Protein AF-A0A1G2ZCX3-F1 (afdb_monomer_lite)

pLDDT: mean 89.02, std 11.12, range [55.12, 98.44]

Secondary structure (DSSP, 8-state):
--SSTTSS-EEPBTT--------TT-S-HHHH-B-S--BSSSEEEEEETTEEEEEEE-GGG-PEEE--TT-SSSSS--SEEE---TT--TTPPP---EEEEEEE---HHHHHHHHHHHHHTT--

Sequence (124 aa):
MTPEHGTYPTHLAFDDRREFPHDAEFPLSLVFNLSNWRYREPWYYGVSHGMAFVQMFRPRDQARLSQSPSGAGDGNPAWDFQWFIPKYEIDKRYRFTMRAMYLPFESAEQLTKATAAHRAALQE

Structure (mmCIF, N/CA/C/O backbone):
data_AF-A0A1G2ZCX3-F1
#
_entry.id   AF-A0A1G2ZCX3-F1
#
loop_
_atom_site.group_PDB
_atom_site.id
_atom_site.type_symbol
_atom_site.label_atom_id
_atom_site.label_alt_id
_atom_site.label_comp_id
_atom_site.label_asym_id
_atom_site.label_entity_id
_atom_site.label_seq_id
_atom_site.pdbx_PDB_ins_code
_atom_site.Cartn_x
_atom_site.Cartn_y
_atom_site.Cartn_z
_atom_site.occupancy
_atom_site.B_iso_or_equiv
_atom_site.auth_seq_id
_atom_site.auth_comp_id
_atom_site.auth_asym_id
_atom_site.auth_atom_id
_atom_site.pdbx_PDB_model_num
ATOM 1 N N . MET A 1 1 ? 9.160 4.763 9.101 1.00 60.34 1 MET A N 1
ATOM 2 C CA . MET A 1 1 ? 8.367 5.982 8.835 1.00 60.34 1 MET A CA 1
ATOM 3 C C . MET A 1 1 ? 9.141 6.865 7.870 1.00 60.34 1 MET A C 1
ATOM 5 O O . MET A 1 1 ? 10.367 6.839 7.924 1.00 60.34 1 MET A O 1
ATOM 9 N N . THR A 1 2 ? 8.449 7.551 6.961 1.00 57.84 2 THR A N 1
ATOM 10 C CA . THR A 1 2 ? 9.028 8.491 5.981 1.00 57.84 2 THR A CA 1
ATOM 11 C C . THR A 1 2 ? 9.517 9.758 6.686 1.00 57.84 2 THR A C 1
ATOM 13 O O . THR A 1 2 ? 8.766 10.280 7.509 1.00 57.84 2 THR A O 1
ATOM 16 N N . PRO A 1 3 ? 10.739 10.250 6.415 1.00 68.12 3 PRO A N 1
ATOM 17 C CA . PRO A 1 3 ? 11.299 11.392 7.142 1.00 68.12 3 PRO A CA 1
ATOM 18 C C . PRO A 1 3 ? 10.657 12.733 6.753 1.00 68.12 3 PRO A C 1
ATOM 20 O O . PRO A 1 3 ? 10.528 13.610 7.598 1.00 68.12 3 PRO A O 1
ATOM 23 N N . GLU A 1 4 ? 10.230 12.878 5.498 1.00 72.81 4 GLU A N 1
ATOM 24 C CA . GLU A 1 4 ? 9.632 14.092 4.935 1.00 72.81 4 GLU A CA 1
ATOM 25 C C . GLU A 1 4 ? 8.774 13.738 3.706 1.00 72.81 4 GLU A C 1
ATOM 27 O O . GLU A 1 4 ? 8.814 12.609 3.203 1.00 72.81 4 GLU A O 1
ATOM 32 N N . HIS A 1 5 ? 7.972 14.693 3.234 1.00 68.25 5 HIS A N 1
ATOM 33 C CA . HIS A 1 5 ? 7.137 14.527 2.046 1.00 68.25 5 HIS A CA 1
ATOM 34 C C . HIS A 1 5 ? 7.968 14.192 0.804 1.00 68.25 5 HIS A C 1
ATOM 36 O O . HIS A 1 5 ? 8.965 14.844 0.517 1.00 68.25 5 HIS A O 1
ATOM 42 N N . GLY A 1 6 ? 7.545 13.174 0.053 1.00 71.88 6 GLY A N 1
ATOM 43 C CA . GLY A 1 6 ? 8.214 12.762 -1.183 1.00 71.88 6 GLY A CA 1
ATOM 44 C C . GLY A 1 6 ? 9.545 12.022 -1.007 1.00 71.88 6 GLY A C 1
ATOM 45 O O . GLY A 1 6 ? 10.046 11.508 -2.006 1.00 71.88 6 GLY A O 1
ATOM 46 N N . THR A 1 7 ? 10.076 11.888 0.215 1.00 81.44 7 THR A N 1
ATOM 47 C CA . THR A 1 7 ? 11.332 11.173 0.502 1.00 81.44 7 THR A CA 1
ATOM 48 C C . THR A 1 7 ? 11.057 9.777 1.053 1.00 81.44 7 THR A C 1
ATOM 50 O O . THR A 1 7 ? 10.470 9.609 2.124 1.00 81.44 7 THR A O 1
ATOM 53 N N . TYR A 1 8 ? 11.486 8.751 0.311 1.00 87.31 8 TYR A N 1
ATOM 54 C CA . TYR A 1 8 ? 11.280 7.335 0.636 1.00 87.31 8 TYR A CA 1
ATOM 55 C C . TYR A 1 8 ? 9.814 6.906 0.920 1.00 87.31 8 TYR A C 1
ATOM 57 O O . TYR A 1 8 ? 9.613 6.059 1.802 1.00 87.31 8 TYR A O 1
ATOM 65 N N . PRO A 1 9 ? 8.787 7.448 0.219 1.00 87.12 9 PRO A N 1
ATOM 66 C CA . PRO A 1 9 ? 7.371 7.232 0.525 1.00 87.12 9 PRO A CA 1
ATOM 67 C C . PRO A 1 9 ? 6.872 5.810 0.285 1.00 87.12 9 PRO A C 1
ATOM 69 O O . PRO A 1 9 ? 5.887 5.403 0.902 1.00 87.12 9 PRO A O 1
ATOM 72 N N . THR A 1 10 ? 7.502 5.065 -0.625 1.00 91.50 10 THR A N 1
ATOM 73 C CA . THR A 1 10 ? 6.891 3.867 -1.205 1.00 91.50 10 THR A CA 1
ATOM 74 C C . THR A 1 10 ? 7.480 2.586 -0.639 1.00 91.50 10 THR A C 1
ATOM 76 O O . THR A 1 10 ? 8.630 2.228 -0.876 1.00 91.50 10 THR A O 1
ATOM 79 N N . HIS A 1 11 ? 6.659 1.851 0.094 1.00 93.56 11 HIS A N 1
ATOM 80 C CA . HIS A 1 11 ? 6.987 0.584 0.721 1.00 93.56 11 HIS A CA 1
ATOM 81 C C . HIS A 1 11 ? 6.666 -0.584 -0.203 1.00 93.56 11 HIS A C 1
ATOM 83 O O . HIS A 1 11 ? 5.530 -0.773 -0.649 1.00 93.56 11 HIS A O 1
ATOM 89 N N . LEU A 1 12 ? 7.680 -1.408 -0.447 1.00 95.44 12 LEU A N 1
ATOM 90 C CA . LEU A 1 12 ? 7.534 -2.671 -1.158 1.00 95.44 12 LEU A CA 1
ATOM 91 C C . LEU A 1 12 ? 7.083 -3.787 -0.214 1.00 95.44 12 LEU A C 1
ATOM 93 O O . LEU A 1 12 ? 7.350 -3.734 0.991 1.00 95.44 12 LEU A O 1
ATOM 97 N N . ALA A 1 13 ? 6.490 -4.842 -0.780 1.00 95.44 13 ALA A N 1
ATOM 98 C CA . ALA A 1 13 ? 6.316 -6.092 -0.051 1.00 95.44 13 ALA A CA 1
ATOM 99 C C . ALA A 1 13 ? 7.681 -6.641 0.381 1.00 95.44 13 ALA A C 1
ATOM 101 O O . ALA A 1 13 ? 8.710 -6.407 -0.270 1.00 95.44 13 ALA A O 1
ATOM 102 N N . PHE A 1 14 ? 7.703 -7.408 1.467 1.00 95.31 14 PHE A N 1
ATOM 103 C CA . PHE A 1 14 ? 8.916 -8.057 1.960 1.00 95.31 14 PHE A CA 1
ATOM 104 C C . PHE A 1 14 ? 9.600 -8.925 0.889 1.00 95.31 14 PHE A C 1
ATOM 106 O O . PHE A 1 14 ? 10.830 -8.956 0.796 1.00 95.31 14 PHE A O 1
ATOM 113 N N . ASP A 1 15 ? 8.815 -9.576 0.038 1.00 94.19 15 ASP A N 1
ATOM 114 C CA . ASP A 1 15 ? 9.242 -10.488 -1.022 1.00 94.19 15 ASP A CA 1
ATOM 115 C C . ASP A 1 15 ? 9.246 -9.862 -2.430 1.00 94.19 15 ASP A C 1
ATOM 117 O O . ASP A 1 15 ? 9.713 -10.503 -3.367 1.00 94.19 15 ASP A O 1
ATOM 121 N N . ASP A 1 16 ? 8.819 -8.605 -2.604 1.00 95.00 16 ASP A N 1
ATOM 122 C CA . ASP A 1 16 ? 8.850 -7.954 -3.920 1.00 95.00 16 ASP A CA 1
ATOM 123 C C . ASP A 1 16 ? 10.307 -7.727 -4.359 1.00 95.00 16 ASP A C 1
ATOM 125 O O . ASP A 1 16 ? 11.077 -7.009 -3.711 1.00 95.00 16 ASP A O 1
ATOM 129 N N . ARG A 1 17 ? 10.709 -8.379 -5.449 1.00 94.00 17 ARG A N 1
ATOM 130 C CA . ARG A 1 17 ? 12.029 -8.242 -6.088 1.00 94.00 17 ARG A CA 1
ATOM 131 C C . ARG A 1 17 ? 11.926 -7.640 -7.489 1.00 94.00 17 ARG A C 1
ATOM 133 O O . ARG A 1 17 ? 12.899 -7.663 -8.231 1.00 94.00 17 ARG A O 1
ATOM 140 N N . ARG A 1 18 ? 10.746 -7.153 -7.884 1.00 93.94 18 ARG A N 1
ATOM 141 C CA . ARG A 1 18 ? 10.521 -6.615 -9.225 1.00 93.94 18 ARG A CA 1
ATOM 142 C C . ARG A 1 18 ? 11.145 -5.234 -9.339 1.00 93.94 18 ARG A C 1
ATOM 144 O O . ARG A 1 18 ? 10.905 -4.351 -8.511 1.00 93.94 18 ARG A O 1
ATOM 151 N N . GLU A 1 19 ? 11.870 -5.043 -10.425 1.00 91.81 19 GLU A N 1
ATOM 152 C CA . GLU A 1 19 ? 12.462 -3.770 -10.798 1.00 91.81 19 GLU A CA 1
ATOM 153 C C . GLU A 1 19 ? 11.717 -3.191 -11.996 1.00 91.81 19 GLU A C 1
ATOM 155 O O . G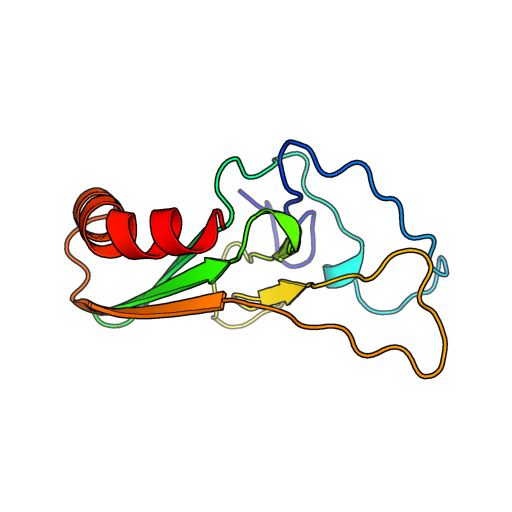LU A 1 19 ? 11.286 -3.914 -12.896 1.00 91.81 19 GLU A O 1
ATOM 160 N N . PHE A 1 20 ? 11.543 -1.873 -11.976 1.00 91.38 20 PHE A N 1
ATOM 161 C CA . PHE A 1 20 ? 10.853 -1.126 -13.017 1.00 91.38 20 PHE A CA 1
ATOM 162 C C . PHE A 1 20 ? 11.751 0.048 -13.401 1.00 91.38 20 PHE A C 1
ATOM 164 O O . PHE A 1 20 ? 11.776 1.050 -12.679 1.00 91.38 20 PHE A O 1
ATOM 171 N N . PRO A 1 21 ? 12.535 -0.093 -14.482 1.00 88.94 21 PRO A N 1
ATOM 172 C CA . PRO A 1 21 ? 13.308 1.011 -15.024 1.00 88.94 21 PRO A CA 1
ATOM 173 C C . PRO A 1 21 ? 12.383 2.180 -15.360 1.00 88.94 21 PRO A C 1
ATOM 175 O O . PRO A 1 21 ? 11.274 1.979 -15.860 1.00 88.94 21 PRO A O 1
ATOM 178 N N . HIS A 1 22 ? 12.847 3.388 -15.083 1.00 87.94 22 HIS A N 1
ATOM 179 C CA . HIS A 1 22 ? 12.164 4.627 -15.421 1.00 87.94 22 HIS A CA 1
ATOM 180 C C . HIS A 1 22 ? 13.187 5.643 -15.906 1.00 87.94 22 HIS A C 1
ATOM 182 O O . HIS A 1 22 ? 14.388 5.488 -15.675 1.00 87.94 22 HIS A O 1
ATOM 188 N N . ASP A 1 23 ? 12.693 6.652 -16.612 1.00 90.06 23 ASP A N 1
ATOM 189 C CA . ASP A 1 23 ? 13.509 7.784 -17.022 1.00 90.06 23 ASP A CA 1
ATOM 190 C C . ASP A 1 23 ? 14.062 8.507 -15.785 1.00 90.06 23 ASP A C 1
ATOM 192 O O . ASP A 1 23 ? 13.347 8.663 -14.795 1.00 90.06 23 ASP A O 1
ATOM 196 N N . ALA A 1 24 ? 15.321 8.945 -15.833 1.00 85.50 24 ALA A N 1
ATOM 197 C CA . ALA A 1 24 ? 15.925 9.697 -14.736 1.00 85.50 24 ALA A CA 1
ATOM 198 C C . ALA A 1 24 ? 15.178 11.016 -14.468 1.00 85.50 24 ALA A C 1
ATOM 200 O O . ALA A 1 24 ? 15.080 11.444 -13.321 1.00 85.50 24 ALA A O 1
ATOM 201 N N . GLU A 1 25 ? 14.584 11.605 -15.507 1.00 88.06 25 GLU A N 1
ATOM 202 C CA . GLU A 1 25 ? 13.795 12.836 -15.450 1.00 88.06 25 GLU A CA 1
ATOM 203 C C . GLU A 1 25 ? 12.298 12.560 -15.211 1.00 88.06 25 GLU A C 1
ATOM 205 O O . GLU A 1 25 ? 11.446 13.421 -15.450 1.00 88.06 25 GLU A O 1
ATOM 210 N N . PHE A 1 26 ? 11.931 11.351 -14.766 1.00 85.31 26 PHE A N 1
ATOM 211 C CA . PHE A 1 26 ? 10.533 11.024 -14.504 1.00 85.31 26 PHE A CA 1
ATOM 212 C C . PHE A 1 26 ? 9.958 11.943 -13.407 1.00 85.31 26 PHE A C 1
ATOM 214 O O . PHE A 1 26 ? 10.453 11.952 -12.279 1.00 85.31 26 PHE A O 1
ATOM 221 N N . PRO A 1 27 ? 8.872 12.687 -13.682 1.00 82.00 27 PRO A N 1
ATOM 222 C CA . PRO A 1 27 ? 8.497 13.844 -12.868 1.00 82.00 27 PRO A CA 1
ATOM 223 C C . PRO A 1 27 ? 7.810 13.495 -11.539 1.00 82.00 27 PRO A C 1
ATOM 225 O O . PRO A 1 27 ? 7.543 14.387 -10.734 1.00 82.00 27 PRO A O 1
ATOM 228 N N . LEU A 1 28 ? 7.474 12.222 -11.293 1.00 79.94 28 LEU A N 1
ATOM 229 C CA . LEU A 1 28 ? 6.753 11.803 -10.088 1.00 79.94 28 LEU A CA 1
ATOM 230 C C . LEU A 1 28 ? 7.694 11.143 -9.076 1.00 79.94 28 LEU A C 1
ATOM 232 O O . LEU A 1 28 ? 8.054 9.973 -9.212 1.00 79.94 28 LEU A O 1
ATOM 236 N N . SER A 1 29 ? 7.993 11.864 -7.996 1.00 75.75 29 SER A N 1
ATOM 237 C CA . SER A 1 29 ? 8.816 11.368 -6.884 1.00 75.75 29 SER A CA 1
ATOM 238 C C . SER A 1 29 ? 8.182 10.183 -6.151 1.00 75.75 29 SER A C 1
ATOM 240 O O . SER A 1 29 ? 8.876 9.263 -5.728 1.00 75.75 29 SER A O 1
ATOM 242 N N . LEU A 1 30 ? 6.853 10.152 -6.046 1.00 80.44 30 LEU A N 1
ATOM 243 C CA . LEU A 1 30 ? 6.117 9.117 -5.321 1.00 80.44 30 LEU A CA 1
ATOM 244 C C . LEU A 1 30 ? 6.406 7.695 -5.823 1.00 80.44 30 LEU A C 1
ATOM 246 O O . LEU A 1 30 ? 6.534 6.745 -5.050 1.00 80.44 30 LEU A O 1
ATOM 250 N N . VAL A 1 31 ? 6.477 7.546 -7.139 1.00 82.62 31 VAL A N 1
ATOM 251 C CA . VAL A 1 31 ? 6.352 6.257 -7.819 1.00 82.62 31 VAL A CA 1
ATOM 252 C C . VAL A 1 31 ? 7.615 5.402 -7.656 1.00 82.62 31 VAL A C 1
ATOM 254 O O . VAL A 1 31 ? 7.543 4.189 -7.441 1.00 82.62 31 VAL A O 1
ATOM 257 N N . PHE A 1 32 ? 8.780 6.049 -7.685 1.00 86.00 32 PHE A N 1
ATOM 258 C CA . PHE A 1 32 ? 10.078 5.375 -7.673 1.00 86.00 32 PHE A CA 1
ATOM 259 C C . PHE A 1 32 ? 10.956 5.711 -6.466 1.00 86.00 32 PHE A C 1
ATOM 261 O O . PHE A 1 32 ? 12.031 5.130 -6.322 1.00 86.00 32 PHE A O 1
ATOM 268 N N . ASN A 1 33 ? 10.496 6.566 -5.549 1.00 87.88 33 ASN A N 1
ATOM 269 C CA . ASN A 1 33 ? 11.218 6.824 -4.310 1.00 87.88 33 ASN A CA 1
ATOM 270 C C . ASN A 1 33 ? 10.862 5.770 -3.242 1.00 87.88 33 ASN A C 1
ATOM 272 O O . ASN A 1 33 ? 9.846 5.841 -2.541 1.00 87.88 33 ASN A O 1
ATOM 276 N N . LEU A 1 34 ? 11.683 4.721 -3.192 1.00 90.88 34 LEU A N 1
ATOM 277 C CA . LEU A 1 34 ? 11.430 3.513 -2.411 1.00 90.88 34 LEU A CA 1
ATOM 278 C C . LEU A 1 34 ? 11.916 3.638 -0.971 1.00 90.88 34 LEU A C 1
ATOM 280 O O . LEU A 1 34 ? 13.027 4.076 -0.701 1.00 90.88 34 LEU A O 1
ATOM 284 N N . SER A 1 35 ? 11.104 3.162 -0.038 1.00 91.00 35 SER A N 1
ATOM 285 C CA . SER A 1 35 ? 11.465 3.111 1.366 1.0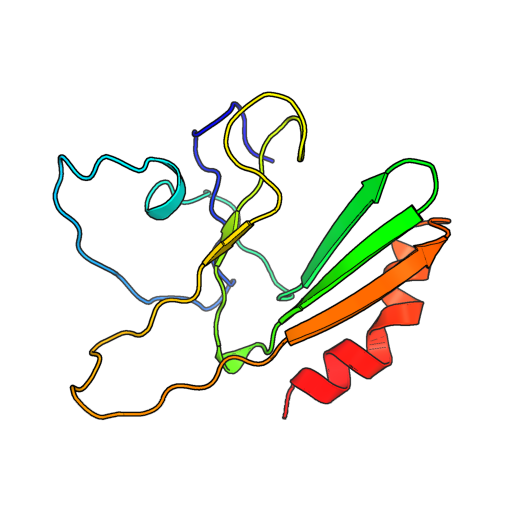0 91.00 35 SER A CA 1
ATOM 286 C C . SER A 1 35 ? 12.496 2.035 1.682 1.00 91.00 35 SER A C 1
ATOM 288 O O . SER A 1 35 ? 12.435 0.919 1.168 1.00 91.00 35 SER A O 1
ATOM 290 N N . ASN A 1 36 ? 13.360 2.333 2.655 1.00 91.44 36 ASN A N 1
ATOM 291 C CA . ASN A 1 36 ? 14.229 1.341 3.298 1.00 91.44 36 ASN A CA 1
ATOM 292 C C . ASN A 1 36 ? 13.434 0.296 4.107 1.00 91.44 36 ASN A C 1
ATOM 294 O O . ASN A 1 36 ? 13.971 -0.746 4.477 1.00 91.44 36 ASN A O 1
ATOM 298 N N . TRP A 1 37 ? 12.151 0.559 4.382 1.00 91.81 37 TRP A N 1
ATOM 299 C CA . TRP A 1 37 ? 11.255 -0.363 5.076 1.00 91.81 37 TRP A CA 1
ATOM 300 C C . TRP A 1 37 ? 10.321 -1.073 4.103 1.00 91.81 37 TRP A C 1
ATOM 302 O O . TRP A 1 37 ? 9.775 -0.465 3.183 1.00 91.81 37 TRP A O 1
ATOM 312 N N . ARG A 1 38 ? 10.053 -2.348 4.373 1.00 94.75 38 ARG A N 1
ATOM 313 C CA . ARG A 1 38 ? 9.127 -3.179 3.599 1.00 94.75 38 ARG A CA 1
ATOM 314 C C . ARG A 1 38 ? 7.958 -3.625 4.462 1.00 94.75 38 ARG A C 1
ATOM 316 O O . ARG A 1 38 ? 8.137 -3.868 5.655 1.00 94.75 38 ARG A O 1
ATOM 323 N N . TYR A 1 39 ? 6.782 -3.763 3.860 1.00 94.56 39 TYR A N 1
ATOM 324 C CA . TYR A 1 39 ? 5.616 -4.284 4.564 1.00 94.56 39 TYR A CA 1
ATOM 325 C C . TYR A 1 39 ? 5.614 -5.820 4.548 1.00 94.56 39 TYR A C 1
ATOM 327 O O . TYR A 1 39 ? 6.055 -6.456 3.589 1.00 94.56 39 TYR A O 1
ATOM 335 N N . ARG A 1 40 ? 5.113 -6.427 5.627 1.00 93.69 40 ARG A N 1
ATOM 336 C CA . ARG A 1 40 ? 4.907 -7.884 5.739 1.00 93.69 40 ARG A CA 1
ATOM 337 C C . ARG A 1 40 ? 3.517 -8.300 5.282 1.00 93.69 40 ARG A C 1
ATOM 339 O O . ARG A 1 40 ? 3.363 -9.342 4.661 1.00 93.69 40 ARG A O 1
ATOM 346 N N . GLU A 1 41 ? 2.526 -7.473 5.585 1.00 94.19 41 GLU A N 1
ATOM 347 C CA . GLU A 1 41 ? 1.133 -7.729 5.258 1.00 94.19 41 GLU A CA 1
ATOM 348 C C . GLU A 1 41 ? 0.619 -6.610 4.342 1.00 94.19 41 GLU A C 1
ATOM 350 O O . GLU A 1 41 ? 0.858 -5.438 4.637 1.00 94.19 41 GLU A O 1
ATOM 355 N N . PRO A 1 42 ? -0.057 -6.939 3.229 1.00 95.12 42 PRO A N 1
ATOM 356 C CA . PRO A 1 42 ? -0.441 -5.975 2.201 1.00 95.12 42 PRO A CA 1
ATOM 357 C C . PRO A 1 42 ? -1.750 -5.271 2.578 1.00 95.12 42 PRO A C 1
ATOM 359 O O . PRO A 1 42 ? -2.777 -5.426 1.921 1.00 95.12 42 PRO A O 1
ATOM 362 N N . TRP A 1 43 ? -1.744 -4.528 3.677 1.00 95.31 43 TRP A N 1
ATOM 363 C CA . TRP A 1 43 ? -2.869 -3.697 4.084 1.00 95.31 43 TRP A CA 1
ATOM 364 C C . TRP A 1 43 ? -2.378 -2.500 4.886 1.00 95.31 43 TRP A C 1
ATOM 366 O O . TRP A 1 43 ? -1.326 -2.544 5.522 1.00 95.31 43 TRP A O 1
ATOM 376 N N . TYR A 1 44 ? -3.151 -1.427 4.851 1.00 93.12 44 TYR A N 1
ATOM 377 C CA . TYR A 1 44 ? -2.944 -0.272 5.708 1.00 93.12 44 TYR A CA 1
ATOM 378 C C . TYR A 1 44 ? -4.291 0.341 6.061 1.00 93.12 44 TYR A C 1
ATOM 380 O O . TYR A 1 44 ? -5.331 0.003 5.488 1.00 93.12 44 TYR A O 1
ATOM 388 N N . TYR A 1 45 ? -4.272 1.249 7.023 1.00 93.06 45 TYR A N 1
ATOM 389 C CA . TYR A 1 45 ? -5.437 2.030 7.372 1.00 93.06 45 TYR A CA 1
ATOM 390 C C . TYR A 1 45 ? -5.029 3.450 7.691 1.00 93.06 45 TYR A C 1
ATOM 392 O O . TYR A 1 45 ? -3.881 3.730 8.036 1.00 93.06 45 TYR A O 1
ATOM 400 N N . GLY A 1 46 ? -6.010 4.327 7.620 1.00 90.81 46 GLY A N 1
ATOM 401 C CA . GLY A 1 46 ? -5.871 5.661 8.142 1.00 90.81 46 GLY A CA 1
ATOM 402 C C . GLY A 1 46 ? -7.095 6.065 8.945 1.00 90.81 46 GLY A C 1
ATOM 403 O O . GLY A 1 46 ? -8.192 5.544 8.732 1.00 90.81 46 GLY A O 1
ATOM 404 N N . VAL A 1 47 ? -6.877 6.941 9.922 1.00 91.25 47 VAL A N 1
ATOM 405 C CA . VAL A 1 47 ? -7.886 7.349 10.902 1.00 91.25 47 VAL A CA 1
ATOM 406 C C . VAL A 1 47 ? -8.191 8.827 10.726 1.00 91.25 47 VAL A C 1
ATOM 408 O O . VAL A 1 47 ? -7.283 9.651 10.665 1.00 91.25 47 VAL A O 1
ATOM 411 N N . SER A 1 48 ? -9.473 9.163 10.654 1.00 89.69 48 SER A N 1
ATOM 412 C CA . SER A 1 48 ? -9.953 10.540 10.587 1.00 89.69 48 SER A CA 1
ATOM 413 C C . SER A 1 48 ? -11.297 10.640 11.297 1.00 89.69 48 SER A C 1
ATOM 415 O O . SER A 1 48 ? -12.171 9.803 11.084 1.00 89.69 48 SER A O 1
ATOM 417 N N . HIS A 1 49 ? -11.452 11.644 12.165 1.00 94.00 49 HIS A N 1
ATOM 418 C CA . HIS A 1 49 ? -12.700 11.917 12.893 1.00 94.00 49 HIS A CA 1
ATOM 419 C C . HIS A 1 49 ?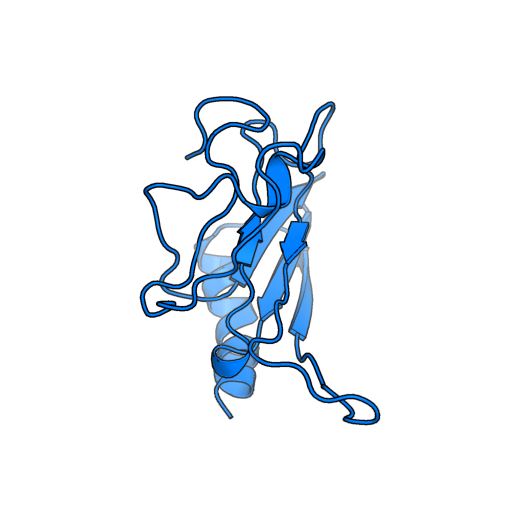 -13.295 10.684 13.606 1.00 94.00 49 HIS A C 1
ATOM 421 O O . HIS A 1 49 ? -14.496 10.436 13.549 1.00 94.00 49 HIS A O 1
ATOM 427 N N . GLY A 1 50 ? -12.446 9.881 14.259 1.00 96.00 50 GLY A N 1
ATOM 428 C CA . GLY A 1 50 ? -12.873 8.684 14.998 1.00 96.00 50 GLY A CA 1
ATOM 429 C C . GLY A 1 50 ? -13.238 7.480 14.124 1.00 96.00 50 GLY A C 1
ATOM 430 O O . GLY A 1 50 ? -13.689 6.466 14.646 1.00 96.00 50 GLY A O 1
ATOM 431 N N . MET A 1 51 ? -13.021 7.559 12.811 1.00 97.50 51 MET A N 1
ATOM 432 C CA . MET A 1 51 ? -13.293 6.482 11.863 1.00 97.50 51 MET A CA 1
ATOM 433 C C . MET A 1 51 ? -11.999 6.004 11.211 1.00 97.50 51 MET A C 1
ATOM 435 O O . MET A 1 51 ? -11.148 6.809 10.836 1.00 97.50 51 MET A O 1
ATOM 439 N N . ALA A 1 52 ? -11.863 4.694 11.041 1.00 96.31 52 ALA A N 1
ATOM 440 C CA . ALA A 1 52 ? -10.797 4.072 10.276 1.00 96.31 52 ALA A CA 1
ATOM 441 C C . ALA A 1 52 ? -11.291 3.700 8.877 1.00 96.31 52 ALA A C 1
ATOM 443 O O . ALA A 1 52 ? -12.329 3.057 8.723 1.00 96.31 52 ALA A O 1
ATOM 444 N N . PHE A 1 53 ? -10.503 4.049 7.863 1.00 95.06 53 PHE A N 1
ATOM 445 C CA . PHE A 1 53 ? -10.621 3.500 6.518 1.00 95.06 53 PHE A CA 1
ATOM 446 C C . PHE A 1 53 ? -9.473 2.522 6.281 1.00 95.06 53 PHE A C 1
ATOM 448 O O . PHE A 1 53 ? -8.309 2.918 6.219 1.00 95.06 53 PHE A O 1
ATOM 455 N N . VAL A 1 54 ? -9.806 1.237 6.194 1.00 96.62 54 VAL A N 1
ATOM 456 C CA . VAL A 1 54 ? -8.857 0.134 6.027 1.00 96.62 54 VAL A CA 1
ATOM 457 C C . VAL A 1 54 ? -8.882 -0.344 4.584 1.00 96.62 54 VAL A C 1
ATOM 459 O O . VAL A 1 54 ? -9.951 -0.642 4.055 1.00 96.62 54 VAL A O 1
ATOM 462 N N . GLN A 1 55 ? -7.711 -0.492 3.973 1.00 96.38 55 GLN A N 1
ATOM 463 C CA . GLN A 1 55 ? -7.532 -1.031 2.627 1.00 96.38 55 GLN A CA 1
ATOM 464 C C . GLN A 1 55 ? -6.680 -2.299 2.697 1.00 96.38 55 GLN A C 1
ATOM 466 O O . GLN A 1 55 ? -5.585 -2.291 3.254 1.00 96.38 55 GLN A O 1
ATOM 471 N N . MET A 1 56 ? -7.196 -3.399 2.150 1.00 97.56 56 MET A N 1
ATOM 472 C CA . MET A 1 56 ? -6.579 -4.726 2.183 1.00 97.56 56 MET A CA 1
ATOM 473 C C . MET A 1 56 ? -6.384 -5.225 0.757 1.00 97.56 56 MET A C 1
ATOM 475 O O . MET A 1 56 ? -7.346 -5.335 -0.004 1.00 97.56 56 MET A O 1
ATOM 479 N N . PHE A 1 57 ? -5.154 -5.563 0.402 1.00 96.94 57 PHE A N 1
ATOM 480 C CA . PHE A 1 57 ? -4.777 -5.938 -0.953 1.00 96.94 57 PHE A CA 1
ATOM 481 C C . PHE A 1 57 ? -4.493 -7.434 -1.041 1.00 96.94 57 PHE A C 1
ATOM 483 O O . PHE A 1 57 ? -3.992 -8.051 -0.100 1.00 96.94 57 PHE A O 1
ATOM 490 N N . ARG A 1 58 ? -4.798 -8.034 -2.191 1.00 96.25 58 ARG A N 1
ATOM 491 C CA . ARG A 1 58 ? -4.417 -9.418 -2.469 1.00 96.25 58 ARG A CA 1
ATOM 492 C C . ARG A 1 58 ? -2.883 -9.538 -2.514 1.00 96.25 58 ARG A C 1
ATOM 494 O O . ARG A 1 58 ? -2.273 -8.865 -3.347 1.00 96.25 58 ARG A O 1
ATOM 501 N N . PRO A 1 59 ? -2.240 -10.414 -1.712 1.00 94.62 59 PRO A N 1
ATOM 502 C CA . PRO A 1 59 ? -0.778 -10.499 -1.652 1.00 94.62 59 PRO A CA 1
ATOM 503 C C . PRO A 1 59 ? -0.108 -10.735 -3.009 1.00 94.62 59 PRO A C 1
ATOM 505 O O . PRO A 1 59 ? 0.878 -10.074 -3.324 1.00 94.62 59 PRO A O 1
ATOM 508 N N . ARG A 1 60 ? -0.680 -11.602 -3.859 1.00 92.75 60 ARG A N 1
ATOM 509 C CA . ARG A 1 60 ? -0.107 -11.917 -5.182 1.00 92.75 60 ARG A CA 1
ATOM 510 C C . ARG A 1 60 ? -0.065 -10.728 -6.151 1.00 92.75 60 ARG A C 1
ATOM 512 O O . ARG A 1 60 ? 0.663 -10.786 -7.136 1.00 92.75 60 ARG A O 1
ATOM 519 N N . ASP A 1 61 ? -0.841 -9.672 -5.896 1.00 94.06 61 ASP A N 1
ATOM 520 C CA . ASP A 1 61 ? -0.821 -8.459 -6.722 1.00 94.06 61 ASP A CA 1
ATOM 521 C C . ASP A 1 61 ? 0.373 -7.561 -6.372 1.00 94.06 61 ASP A C 1
ATOM 523 O O . ASP A 1 61 ? 0.758 -6.713 -7.179 1.00 94.06 61 ASP A O 1
ATOM 527 N N . GLN A 1 62 ? 0.981 -7.772 -5.194 1.00 94.19 62 GLN A N 1
ATOM 528 C CA . GLN A 1 62 ? 2.175 -7.076 -4.716 1.00 94.19 62 GLN A CA 1
ATOM 529 C C . GLN A 1 62 ? 2.055 -5.550 -4.882 1.00 94.19 62 GLN A C 1
ATOM 531 O O . GLN A 1 62 ? 2.924 -4.899 -5.470 1.00 94.19 62 GLN A O 1
ATOM 536 N N . ALA A 1 63 ? 0.943 -4.979 -4.411 1.00 95.31 63 ALA A N 1
ATOM 537 C CA . ALA A 1 63 ? 0.727 -3.534 -4.429 1.00 95.31 63 ALA A CA 1
ATOM 538 C C . ALA A 1 63 ? 1.834 -2.825 -3.635 1.00 95.31 63 ALA A C 1
ATOM 540 O O . ALA A 1 63 ? 2.208 -3.273 -2.556 1.00 95.31 63 ALA A O 1
ATOM 541 N N . ARG A 1 64 ? 2.373 -1.718 -4.131 1.00 94.81 64 ARG A N 1
ATOM 542 C CA . ARG A 1 64 ? 3.308 -0.881 -3.369 1.00 94.81 64 ARG A CA 1
ATOM 543 C C . ARG A 1 64 ? 2.499 0.143 -2.594 1.00 94.81 64 ARG A C 1
ATOM 545 O O . ARG A 1 64 ? 1.558 0.706 -3.146 1.00 94.81 64 ARG A O 1
ATOM 552 N N . LEU A 1 65 ? 2.830 0.346 -1.327 1.00 92.88 65 LEU A N 1
ATOM 553 C CA . LEU A 1 65 ? 2.068 1.222 -0.439 1.00 92.88 65 LEU A CA 1
ATOM 554 C C . LEU A 1 65 ? 2.825 2.525 -0.277 1.00 92.88 65 LEU A C 1
ATOM 556 O O . LEU A 1 65 ? 4.001 2.489 0.077 1.00 92.88 65 LEU A O 1
ATOM 560 N N . SER A 1 66 ? 2.174 3.654 -0.509 1.00 89.12 66 SER A N 1
ATOM 561 C CA . SER A 1 66 ? 2.818 4.950 -0.363 1.00 89.12 66 SER A CA 1
ATOM 562 C C . SER A 1 66 ? 2.230 5.711 0.811 1.00 89.12 66 SER A C 1
ATOM 564 O O . SER A 1 66 ? 1.017 5.746 1.000 1.00 89.12 66 SER A O 1
ATOM 566 N N . GLN A 1 67 ? 3.104 6.307 1.617 1.00 82.25 67 GLN A N 1
ATOM 567 C CA . GLN A 1 67 ? 2.695 7.089 2.776 1.00 82.25 67 GLN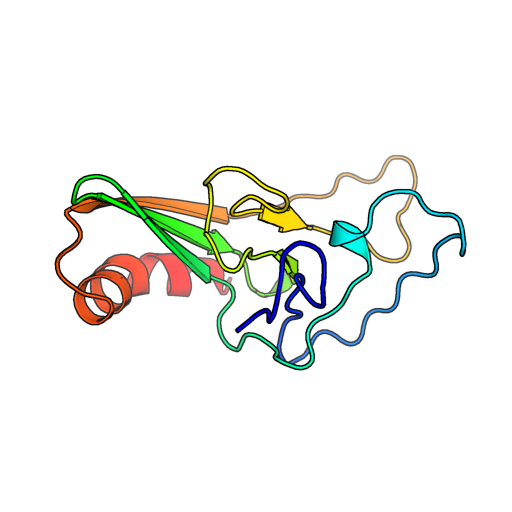 A CA 1
ATOM 568 C C . GLN A 1 67 ? 3.412 8.433 2.838 1.00 82.25 67 GLN A C 1
ATOM 570 O O . GLN A 1 67 ? 4.508 8.608 2.306 1.00 82.25 67 GLN A O 1
ATOM 575 N N . SER A 1 68 ? 2.772 9.360 3.537 1.00 78.81 68 SER A N 1
ATOM 576 C CA . SER A 1 68 ? 3.291 10.677 3.880 1.00 78.81 68 SER A CA 1
ATOM 577 C C . SER A 1 68 ? 3.478 10.779 5.397 1.00 78.81 68 SER A C 1
ATOM 579 O O . SER A 1 68 ? 2.678 10.194 6.137 1.00 78.81 68 SER A O 1
ATOM 581 N N . PRO A 1 69 ? 4.467 11.558 5.880 1.00 74.25 69 PRO A N 1
ATOM 582 C CA . PRO A 1 69 ? 4.631 11.820 7.309 1.00 74.25 69 PRO A CA 1
ATOM 583 C C . PRO A 1 69 ? 3.405 12.493 7.945 1.00 74.25 69 PRO A C 1
ATOM 585 O O . PRO A 1 69 ? 3.124 12.256 9.116 1.00 74.25 69 PRO A O 1
ATOM 588 N N . SER A 1 70 ? 2.669 13.312 7.187 1.00 71.81 70 SER A N 1
ATOM 589 C CA . SER A 1 70 ? 1.458 14.003 7.650 1.00 71.81 70 SER A CA 1
ATOM 590 C C . SER A 1 70 ? 0.162 13.240 7.342 1.00 71.81 70 SER A C 1
ATOM 592 O O . SER A 1 70 ? -0.930 13.712 7.656 1.00 71.81 70 SER A O 1
ATOM 594 N N . GLY A 1 71 ? 0.251 12.049 6.737 1.00 70.94 71 GLY A N 1
ATOM 595 C CA . GLY A 1 71 ? -0.911 11.316 6.238 1.00 70.94 71 GLY A CA 1
ATOM 596 C C . GLY A 1 71 ? -1.553 11.998 5.024 1.00 70.94 71 GLY A C 1
ATOM 597 O O . GLY A 1 71 ? -0.847 12.532 4.176 1.00 70.94 71 GLY A O 1
ATOM 598 N N . ALA A 1 72 ? -2.888 11.965 4.937 1.00 63.56 72 ALA A N 1
ATOM 599 C CA . ALA A 1 72 ? -3.676 12.516 3.824 1.00 63.56 72 ALA A CA 1
ATOM 600 C C . ALA A 1 72 ? -3.960 14.037 3.937 1.00 63.56 72 ALA A C 1
ATOM 602 O O . ALA A 1 72 ? -4.992 14.504 3.458 1.00 63.56 72 ALA A O 1
ATOM 603 N N . GLY A 1 73 ? -3.099 14.782 4.639 1.00 62.44 73 GLY A N 1
ATOM 604 C CA . GLY A 1 73 ? -3.199 16.237 4.805 1.00 62.44 73 GLY A CA 1
ATOM 605 C C . GLY A 1 73 ? -2.523 17.020 3.676 1.00 62.44 73 GLY A C 1
ATOM 606 O O . GLY A 1 73 ? -2.248 16.478 2.607 1.00 62.44 73 GLY A O 1
ATOM 607 N N . ASP A 1 74 ? -2.225 18.296 3.927 1.00 55.12 74 ASP A N 1
ATOM 608 C CA . ASP A 1 74 ? -1.542 19.152 2.953 1.00 55.12 74 ASP A CA 1
ATOM 609 C C . ASP A 1 74 ? -0.131 18.615 2.641 1.00 55.12 74 ASP A C 1
ATOM 611 O O . ASP A 1 74 ? 0.750 18.588 3.503 1.00 55.12 74 ASP A O 1
ATOM 615 N N . GLY A 1 75 ? 0.075 18.167 1.398 1.00 60.91 75 GLY A N 1
ATOM 616 C CA . GLY A 1 75 ? 1.350 17.656 0.888 1.00 60.91 75 GLY A CA 1
ATOM 617 C C . GLY A 1 75 ? 1.203 16.435 -0.029 1.00 60.91 75 GLY A C 1
ATOM 618 O O . GLY A 1 75 ? 0.105 15.987 -0.340 1.00 60.91 75 GLY A O 1
ATOM 619 N N . ASN A 1 76 ? 2.334 15.895 -0.488 1.00 55.44 76 ASN A N 1
ATOM 620 C CA . ASN A 1 76 ? 2.417 14.667 -1.292 1.00 55.44 76 ASN A CA 1
ATOM 621 C C . ASN A 1 76 ? 3.290 13.639 -0.547 1.00 55.44 76 ASN A C 1
ATOM 623 O O . ASN A 1 76 ? 4.366 14.020 -0.070 1.00 55.44 76 ASN A O 1
ATOM 627 N N . PRO A 1 77 ? 2.898 12.357 -0.437 1.00 58.84 77 PRO A N 1
ATOM 628 C CA . PRO A 1 77 ? 1.699 11.726 -1.023 1.00 58.84 77 PRO A CA 1
ATOM 629 C C . PRO A 1 77 ? 0.475 11.614 -0.112 1.00 58.84 77 PRO A C 1
ATOM 631 O O . PRO A 1 77 ? 0.574 11.765 1.100 1.00 58.84 77 PRO A O 1
ATOM 634 N N . ALA A 1 78 ? -0.668 11.275 -0.711 1.00 63.72 78 ALA A N 1
ATOM 635 C CA . ALA A 1 78 ? -1.842 10.814 0.016 1.00 63.72 78 ALA A CA 1
ATOM 636 C C . ALA A 1 78 ? -1.650 9.347 0.462 1.00 63.72 78 ALA A C 1
ATOM 638 O O . ALA A 1 78 ? -0.605 8.730 0.238 1.00 63.72 78 ALA A O 1
ATOM 639 N N . TRP A 1 79 ? -2.648 8.777 1.142 1.00 76.75 79 TRP A N 1
ATOM 640 C CA . TRP A 1 79 ? -2.716 7.335 1.402 1.00 76.75 79 TRP A CA 1
ATOM 641 C C . TRP A 1 79 ? -2.959 6.575 0.089 1.00 76.75 79 TRP A C 1
ATOM 643 O O . TRP A 1 79 ? -4.082 6.169 -0.210 1.00 76.75 79 TRP A O 1
ATOM 653 N N . ASP A 1 80 ? -1.896 6.423 -0.697 1.00 84.00 80 ASP A N 1
ATOM 654 C CA . ASP A 1 80 ? -1.927 5.886 -2.052 1.00 84.00 80 ASP A CA 1
ATOM 655 C C . ASP A 1 80 ? -1.386 4.454 -2.108 1.00 84.00 80 ASP A C 1
ATOM 657 O O . ASP A 1 80 ? -0.672 3.959 -1.229 1.00 84.00 80 ASP A O 1
ATOM 661 N N . PHE A 1 81 ? -1.712 3.766 -3.194 1.00 91.81 81 PHE A N 1
ATOM 662 C CA . PHE A 1 81 ? -1.084 2.505 -3.549 1.00 91.81 81 PHE A CA 1
ATOM 663 C C . PHE A 1 81 ? -0.808 2.459 -5.048 1.00 91.81 81 PHE A C 1
ATOM 665 O O . PHE A 1 81 ? -1.477 3.103 -5.852 1.00 91.81 81 PHE A O 1
ATOM 672 N N . GLN A 1 82 ? 0.186 1.666 -5.425 1.00 93.00 82 GLN A N 1
ATOM 673 C CA . GLN A 1 82 ? 0.631 1.523 -6.804 1.00 93.00 82 GLN A CA 1
ATOM 674 C C . GLN A 1 82 ? 0.599 0.047 -7.181 1.00 93.00 82 GLN A C 1
ATOM 676 O O . GLN A 1 82 ? 1.144 -0.799 -6.469 1.00 93.00 82 GLN A O 1
ATOM 681 N N . TRP A 1 83 ? -0.014 -0.279 -8.315 1.00 94.75 83 TRP A N 1
ATOM 682 C CA . TRP A 1 83 ? -0.040 -1.639 -8.839 1.00 94.75 83 TRP A CA 1
ATOM 683 C C . TRP A 1 83 ? 0.671 -1.691 -10.186 1.00 94.75 83 TRP A C 1
ATOM 685 O O . TRP A 1 83 ? 0.156 -1.227 -11.200 1.00 94.75 83 TRP A O 1
ATOM 695 N N . PHE A 1 84 ? 1.878 -2.252 -10.178 1.00 93.94 84 PHE A N 1
ATOM 696 C CA . PHE A 1 84 ? 2.690 -2.404 -11.376 1.00 93.94 84 PHE A CA 1
ATOM 697 C C . PHE A 1 84 ? 2.566 -3.794 -11.979 1.00 93.94 84 PHE A C 1
ATOM 699 O O . PHE A 1 84 ? 2.644 -4.807 -11.278 1.00 93.94 84 PHE A O 1
ATOM 706 N N . ILE A 1 85 ? 2.472 -3.827 -13.305 1.00 94.25 85 ILE A N 1
ATOM 707 C CA . ILE A 1 85 ? 2.431 -5.051 -14.097 1.00 94.25 85 ILE A CA 1
ATOM 708 C C . ILE A 1 85 ? 3.790 -5.210 -14.796 1.00 94.25 85 ILE A C 1
ATOM 710 O O . ILE A 1 85 ? 4.083 -4.464 -15.733 1.00 94.25 85 ILE A O 1
ATOM 714 N N . PRO A 1 86 ? 4.652 -6.145 -14.357 1.00 92.31 86 PRO A N 1
ATOM 715 C CA . PRO A 1 86 ? 5.914 -6.402 -15.039 1.00 92.31 86 PRO A CA 1
ATOM 716 C C . PRO A 1 86 ? 5.654 -7.086 -16.382 1.00 92.31 86 PRO A C 1
ATOM 718 O O . PRO A 1 86 ? 4.803 -7.969 -16.460 1.00 92.31 86 PRO A O 1
ATOM 721 N N . LYS A 1 87 ? 6.429 -6.717 -17.413 1.00 92.25 87 LYS A N 1
ATOM 722 C CA . LYS A 1 87 ? 6.363 -7.334 -18.753 1.00 92.25 87 LYS A CA 1
ATOM 723 C C . LYS A 1 87 ? 4.922 -7.395 -19.278 1.00 92.25 87 LYS A C 1
ATOM 725 O O . LYS A 1 87 ? 4.409 -8.472 -19.575 1.00 92.25 87 LYS A O 1
ATOM 730 N N . TYR A 1 88 ? 4.252 -6.244 -19.290 1.00 93.94 88 TYR A N 1
ATOM 731 C CA . TYR A 1 88 ? 2.867 -6.185 -19.737 1.00 93.94 88 TYR A CA 1
ATOM 732 C C . TYR A 1 88 ? 2.739 -6.639 -21.200 1.00 93.94 88 TYR A C 1
ATOM 734 O O . TYR A 1 88 ? 3.654 -6.4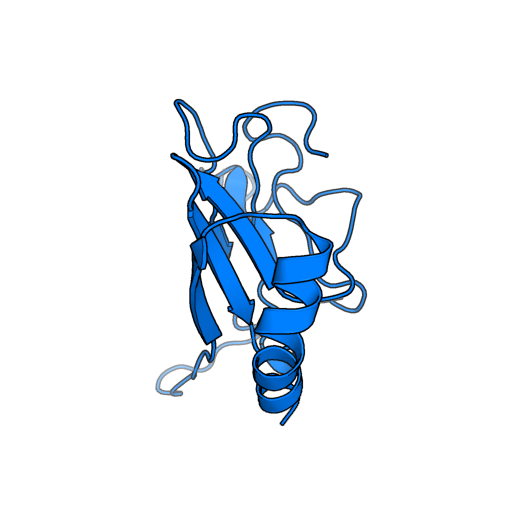72 -22.005 1.00 93.94 88 TYR A O 1
ATOM 742 N N . GLU A 1 89 ? 1.588 -7.210 -21.529 1.00 97.25 89 GLU A N 1
ATOM 743 C CA . GLU A 1 89 ? 1.231 -7.661 -22.868 1.00 97.25 89 GLU A CA 1
ATOM 744 C C . GLU A 1 89 ? 0.071 -6.802 -23.368 1.00 97.25 89 GLU A C 1
ATOM 746 O O . GLU A 1 89 ? -0.890 -6.546 -22.634 1.00 97.25 89 GLU A O 1
ATOM 751 N N . ILE A 1 90 ? 0.169 -6.351 -24.617 1.00 96.19 90 ILE A N 1
ATOM 752 C CA . ILE A 1 90 ? -0.920 -5.640 -25.292 1.00 96.19 90 ILE A CA 1
ATOM 753 C C . ILE A 1 90 ? -2.126 -6.589 -25.396 1.00 96.19 90 ILE A C 1
ATOM 755 O O . ILE A 1 90 ? -1.963 -7.803 -25.504 1.00 96.19 90 ILE A O 1
ATOM 759 N N . ASP A 1 91 ? -3.336 -6.039 -25.283 1.00 96.00 91 ASP A N 1
ATOM 760 C CA . ASP A 1 91 ? -4.616 -6.767 -25.315 1.00 96.00 91 ASP A CA 1
ATOM 761 C C . ASP A 1 91 ? -4.827 -7.809 -24.200 1.00 96.00 91 ASP A C 1
ATOM 763 O O . ASP A 1 91 ? -5.812 -8.554 -24.196 1.00 96.00 91 ASP A O 1
ATOM 767 N N . LYS A 1 92 ? -3.959 -7.830 -23.181 1.00 97.44 92 LYS A N 1
ATOM 768 C CA . LYS A 1 92 ? -4.141 -8.672 -21.998 1.00 97.44 92 LYS A CA 1
ATOM 769 C C . LYS A 1 92 ? -4.909 -7.943 -20.903 1.00 97.44 92 LYS A C 1
ATOM 771 O O . LYS A 1 92 ? -4.540 -6.863 -20.448 1.00 97.44 92 LYS A O 1
ATOM 776 N N . ARG A 1 93 ? -5.966 -8.585 -20.398 1.00 96.25 93 ARG A N 1
ATOM 777 C CA . ARG A 1 93 ? -6.711 -8.090 -19.233 1.00 96.25 93 ARG A CA 1
ATOM 778 C C . ARG A 1 93 ? -6.004 -8.458 -17.933 1.00 96.25 93 ARG A C 1
ATOM 780 O O . ARG A 1 93 ? -5.884 -9.636 -17.594 1.00 96.25 93 ARG A O 1
ATOM 787 N N . TYR A 1 94 ? -5.679 -7.444 -17.144 1.00 95.88 94 TYR A N 1
ATOM 788 C CA . TYR A 1 94 ? -5.184 -7.592 -15.779 1.00 95.88 94 TYR A CA 1
ATOM 789 C C . TYR A 1 94 ? -6.304 -7.304 -14.777 1.00 95.88 94 TYR A C 1
ATOM 791 O O . TYR A 1 94 ? -7.189 -6.489 -15.031 1.00 95.88 94 TYR A O 1
ATOM 799 N N . ARG A 1 95 ? -6.301 -8.002 -13.636 1.00 94.12 95 ARG A N 1
ATOM 800 C CA . ARG A 1 95 ? -7.285 -7.793 -12.564 1.00 94.12 95 ARG A CA 1
ATOM 801 C C . ARG A 1 95 ? -6.604 -7.562 -11.228 1.00 94.12 95 ARG A C 1
ATOM 803 O O . ARG A 1 95 ? -5.912 -8.454 -10.744 1.00 94.12 95 ARG A O 1
ATOM 810 N N . PHE A 1 96 ? -6.907 -6.424 -10.626 1.00 93.56 96 PHE A N 1
ATOM 811 C CA . PHE A 1 96 ? -6.568 -6.096 -9.251 1.00 93.56 96 PHE A CA 1
ATOM 812 C C . PHE A 1 96 ? -7.676 -6.557 -8.309 1.00 93.56 96 PHE A C 1
ATOM 814 O O . PHE A 1 96 ? -8.856 -6.531 -8.671 1.00 93.56 96 PHE A O 1
ATOM 821 N N . THR A 1 97 ? -7.331 -6.998 -7.105 1.00 95.62 97 THR A N 1
ATOM 822 C CA . THR A 1 97 ? -8.333 -7.326 -6.088 1.00 95.62 97 THR A CA 1
ATOM 823 C C . THR A 1 97 ? -7.946 -6.724 -4.748 1.00 95.62 97 THR A C 1
ATOM 825 O O . THR A 1 97 ? -6.891 -7.022 -4.193 1.00 95.62 97 THR A O 1
ATOM 828 N N . MET A 1 98 ? -8.848 -5.904 -4.214 1.00 96.38 98 MET A N 1
ATOM 829 C CA . MET A 1 98 ? -8.749 -5.331 -2.880 1.00 96.38 98 MET A CA 1
ATOM 830 C C . MET A 1 98 ? -10.096 -5.413 -2.166 1.00 96.38 98 MET A C 1
ATOM 832 O O . MET A 1 98 ? -11.149 -5.502 -2.800 1.00 96.38 98 MET A O 1
ATOM 836 N N . ARG A 1 99 ? -10.057 -5.356 -0.838 1.00 97.50 99 ARG A N 1
ATOM 837 C CA . ARG A 1 99 ? -11.214 -5.107 0.022 1.00 97.50 99 ARG A CA 1
ATOM 838 C C . ARG A 1 99 ? -10.975 -3.812 0.785 1.00 97.50 99 ARG A C 1
ATOM 840 O O . ARG A 1 99 ? -9.832 -3.474 1.084 1.00 97.50 99 ARG A O 1
ATOM 847 N N . ALA A 1 100 ? -12.052 -3.130 1.143 1.00 97.31 100 ALA A N 1
ATOM 848 C CA . ALA A 1 100 ? -11.998 -1.990 2.043 1.00 97.31 100 ALA A CA 1
ATOM 849 C C . ALA A 1 100 ? -12.995 -2.172 3.189 1.00 97.31 100 ALA A C 1
ATOM 851 O O . ALA A 1 100 ? -14.009 -2.856 3.033 1.00 97.31 100 ALA A O 1
ATOM 852 N N . MET A 1 101 ? -12.693 -1.575 4.336 1.00 98.19 101 MET A N 1
ATOM 853 C CA . MET A 1 101 ? -13.581 -1.534 5.493 1.00 98.19 101 MET A CA 1
ATOM 854 C C . MET A 1 101 ? -13.577 -0.125 6.078 1.00 98.19 101 MET A C 1
ATOM 856 O O . MET A 1 101 ? -12.515 0.473 6.236 1.00 98.19 101 MET A O 1
ATOM 860 N N . TYR A 1 102 ? -14.760 0.390 6.402 1.00 97.94 102 TYR A N 1
ATOM 861 C CA . TYR A 1 102 ? -14.926 1.672 7.076 1.00 97.94 102 TYR A CA 1
ATOM 862 C C . TYR A 1 102 ? -15.690 1.454 8.379 1.00 97.94 102 TYR A C 1
ATOM 864 O O . TYR A 1 102 ? -16.793 0.907 8.356 1.00 97.94 102 TYR A O 1
ATOM 872 N N . LEU A 1 103 ? -15.080 1.804 9.510 1.00 98.25 103 LEU A N 1
ATOM 873 C CA . LEU A 1 103 ? -15.594 1.481 10.843 1.00 98.25 103 LEU A CA 1
ATOM 874 C C . LEU A 1 103 ? -15.071 2.454 11.909 1.00 98.25 103 LEU A C 1
ATOM 876 O O . LEU A 1 103 ? -14.030 3.072 11.682 1.00 98.25 103 LEU A O 1
ATOM 880 N N . PRO A 1 104 ? -15.741 2.579 13.069 1.00 98.44 104 PRO A N 1
ATOM 881 C CA . PRO A 1 104 ? -15.200 3.323 14.202 1.00 98.44 104 PRO A CA 1
ATOM 882 C C . PRO A 1 104 ? -13.808 2.816 14.587 1.00 98.44 104 PRO A C 1
ATOM 884 O O . PRO A 1 104 ? -13.571 1.607 14.640 1.00 98.44 104 PRO A O 1
ATOM 887 N N . PHE A 1 105 ? -12.883 3.744 14.822 1.00 98.19 105 PHE A N 1
ATOM 888 C CA . PHE A 1 105 ? -11.533 3.421 15.258 1.00 98.19 105 PHE A CA 1
ATOM 889 C C . PHE A 1 105 ? -11.470 3.366 16.780 1.00 98.19 105 PHE A C 1
ATOM 891 O O . PHE A 1 105 ? -11.628 4.384 17.451 1.00 98.19 105 PHE A O 1
ATOM 898 N N . GLU A 1 106 ? -11.174 2.183 17.305 1.00 98.12 106 GLU A N 1
ATOM 899 C CA . GLU A 1 106 ? -10.904 1.990 18.732 1.00 98.12 106 GLU A CA 1
ATOM 900 C C . GLU A 1 106 ? -9.412 1.754 18.976 1.00 98.12 106 GLU A C 1
ATOM 902 O O . GLU A 1 106 ? -8.804 2.377 19.846 1.00 98.12 106 GLU A O 1
ATOM 907 N N . SER A 1 107 ? -8.798 0.860 18.195 1.00 98.00 107 SER A N 1
ATOM 908 C CA . SER A 1 107 ? -7.375 0.540 18.290 1.00 98.00 107 SER A CA 1
ATOM 909 C C . SER A 1 107 ? -6.872 -0.205 17.050 1.00 98.00 107 SER A C 1
ATOM 911 O O . SER A 1 107 ? -7.642 -0.789 16.287 1.00 98.00 107 SER A O 1
ATOM 913 N N . ALA A 1 108 ? -5.549 -0.250 16.866 1.00 96.00 108 ALA A N 1
ATOM 914 C CA . ALA A 1 108 ? -4.927 -1.071 15.823 1.00 96.00 108 ALA A CA 1
ATOM 915 C C . ALA A 1 108 ? -5.246 -2.573 15.986 1.00 96.00 108 ALA A C 1
ATOM 917 O O . ALA A 1 108 ? -5.414 -3.289 14.997 1.00 96.00 108 ALA A O 1
ATOM 918 N N . GLU A 1 109 ? -5.357 -3.055 17.228 1.00 98.25 109 GLU A N 1
ATOM 919 C CA . GLU A 1 109 ? -5.716 -4.444 17.533 1.00 98.25 109 GLU A CA 1
ATOM 920 C C . GLU A 1 109 ? -7.156 -4.755 17.105 1.00 98.25 109 GLU A C 1
ATOM 922 O O . GLU A 1 109 ? -7.410 -5.780 16.466 1.00 98.25 109 GLU A O 1
ATOM 927 N N . GLN A 1 110 ? -8.085 -3.829 17.367 1.00 98.31 110 GLN A N 1
ATOM 928 C CA . GLN A 1 110 ? -9.474 -3.932 16.929 1.00 98.31 110 GLN A CA 1
ATOM 929 C C . GLN A 1 110 ? -9.564 -4.028 15.401 1.00 98.31 110 GLN A C 1
ATOM 931 O O . GLN A 1 110 ? -10.214 -4.944 14.893 1.00 98.31 110 GLN A O 1
ATOM 936 N N . LEU A 1 111 ? -8.839 -3.182 14.662 1.00 98.19 111 LEU A N 1
ATOM 937 C CA . LEU A 1 111 ? -8.763 -3.273 13.200 1.00 98.19 111 LEU A CA 1
ATOM 938 C C . LEU A 1 111 ? -8.144 -4.591 12.726 1.00 98.19 111 LEU A C 1
ATOM 940 O O . LEU A 1 111 ? -8.644 -5.214 11.787 1.00 98.19 111 LEU A O 1
ATOM 944 N N . THR A 1 112 ? -7.074 -5.045 13.382 1.00 97.56 112 THR A N 1
ATOM 945 C CA . THR A 1 112 ? -6.385 -6.298 13.039 1.00 97.56 112 THR A CA 1
ATOM 946 C C . THR A 1 112 ? -7.333 -7.490 13.144 1.00 97.56 112 THR A C 1
ATOM 948 O O . THR A 1 112 ? -7.370 -8.324 12.235 1.00 97.56 112 THR A O 1
ATOM 951 N N . LYS A 1 113 ? -8.135 -7.542 14.216 1.00 98.25 113 LYS A N 1
ATOM 952 C CA . LYS A 1 113 ? -9.155 -8.571 14.446 1.00 98.25 113 LYS A CA 1
ATOM 953 C C . LYS A 1 113 ? -10.329 -8.442 13.475 1.00 98.25 113 LYS A C 1
ATOM 955 O O . LYS A 1 113 ? -10.695 -9.431 12.845 1.00 98.25 113 LYS A O 1
ATOM 960 N N . ALA A 1 114 ? -10.888 -7.241 13.317 1.00 98.31 114 ALA A N 1
ATOM 961 C CA . ALA A 1 114 ? -12.045 -6.986 12.453 1.00 98.31 114 ALA A CA 1
ATOM 962 C C . ALA A 1 114 ? -11.767 -7.332 10.981 1.00 98.31 114 ALA A C 1
ATOM 964 O O . ALA A 1 114 ? -12.636 -7.827 10.267 1.00 98.31 114 ALA A O 1
ATOM 965 N N . THR A 1 115 ? -10.532 -7.117 10.527 1.00 98.06 115 THR A N 1
ATOM 966 C CA . THR A 1 115 ? -10.131 -7.344 9.132 1.00 98.06 115 THR A CA 1
ATOM 967 C C . THR A 1 115 ? -9.587 -8.746 8.864 1.00 98.06 115 THR A C 1
ATOM 969 O O . THR A 1 115 ? -9.435 -9.115 7.700 1.00 98.06 115 THR A O 1
ATOM 972 N N . ALA A 1 116 ? -9.308 -9.551 9.895 1.00 97.56 116 ALA A N 1
ATOM 973 C CA . ALA A 1 116 ? -8.598 -10.826 9.763 1.00 97.56 116 ALA A CA 1
ATOM 974 C C . ALA A 1 116 ? -9.232 -11.772 8.728 1.00 97.56 116 ALA A C 1
ATOM 976 O O . ALA A 1 116 ? -8.544 -12.241 7.822 1.00 97.56 116 ALA A O 1
ATOM 977 N N . ALA A 1 117 ? -10.549 -11.989 8.800 1.00 97.69 117 ALA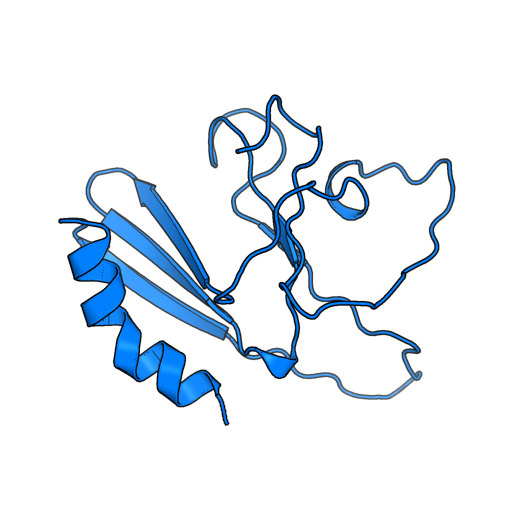 A N 1
ATOM 978 C CA . ALA A 1 117 ? -11.259 -12.857 7.858 1.00 97.69 117 ALA A CA 1
ATOM 979 C C . ALA A 1 117 ? -11.207 -12.325 6.413 1.00 97.69 117 ALA A C 1
ATOM 981 O O . ALA A 1 117 ? -11.080 -13.094 5.463 1.00 97.69 117 ALA A O 1
ATOM 982 N N . HIS A 1 118 ? -11.250 -11.002 6.232 1.00 97.50 118 HIS A N 1
ATOM 983 C CA . HIS A 1 118 ? -11.167 -10.373 4.914 1.00 97.50 118 HIS A CA 1
ATOM 984 C C . HIS A 1 118 ? -9.763 -10.445 4.315 1.00 97.50 118 HIS A C 1
ATOM 986 O O . HIS A 1 118 ? -9.637 -10.631 3.105 1.00 97.50 118 HIS A O 1
ATOM 992 N N . ARG A 1 119 ? -8.722 -10.335 5.148 1.00 96.38 119 ARG A N 1
ATOM 993 C CA . ARG A 1 119 ? -7.326 -10.531 4.737 1.00 96.38 119 ARG A CA 1
ATOM 994 C C . ARG A 1 119 ? -7.048 -11.993 4.393 1.00 96.38 119 ARG A C 1
ATOM 996 O O . ARG A 1 119 ? -6.402 -12.254 3.385 1.00 96.38 119 ARG A O 1
ATOM 1003 N N . ALA A 1 120 ? -7.588 -12.937 5.166 1.00 96.12 120 ALA A N 1
ATOM 1004 C CA . ALA A 1 120 ? -7.493 -14.367 4.872 1.00 96.12 120 ALA A CA 1
ATOM 1005 C C . ALA A 1 120 ? -8.169 -14.721 3.537 1.00 96.12 120 ALA A C 1
ATOM 1007 O O . ALA A 1 120 ? -7.557 -15.366 2.694 1.00 96.12 120 ALA A O 1
ATOM 1008 N N . ALA A 1 121 ? -9.372 -14.197 3.284 1.00 96.25 121 ALA A N 1
ATOM 1009 C CA . ALA A 1 121 ? -10.099 -14.397 2.026 1.00 96.25 121 ALA A CA 1
ATOM 1010 C C . ALA A 1 121 ? -9.451 -13.720 0.798 1.00 96.25 121 ALA A C 1
ATOM 1012 O O . ALA A 1 121 ? -9.979 -13.809 -0.307 1.00 96.25 121 ALA A O 1
ATOM 1013 N N . LEU A 1 122 ? -8.358 -12.976 0.988 1.00 94.94 122 LEU A N 1
ATOM 1014 C CA . LEU A 1 122 ? -7.530 -12.426 -0.083 1.00 94.94 122 LEU A CA 1
ATOM 1015 C C . LEU A 1 122 ? -6.265 -13.260 -0.324 1.00 94.94 122 LEU A C 1
ATOM 1017 O O . LEU A 1 122 ? -5.512 -12.913 -1.221 1.00 94.94 122 LEU A O 1
ATOM 1021 N N . GLN A 1 123 ? -5.990 -14.318 0.443 1.00 84.56 123 GLN A N 1
ATOM 1022 C CA . GLN A 1 123 ? -4.825 -15.184 0.203 1.00 84.56 123 GLN A CA 1
ATOM 1023 C C . GLN A 1 123 ? -5.055 -16.250 -0.884 1.00 84.56 123 GLN A C 1
ATOM 1025 O O . GLN A 1 123 ? -4.122 -16.976 -1.217 1.00 84.56 123 GLN A O 1
ATOM 1030 N N . GLU A 1 124 ? -6.266 -16.313 -1.446 1.00 61.22 124 GLU A N 1
ATOM 1031 C CA . GLU A 1 124 ? -6.658 -17.203 -2.552 1.00 61.22 124 GLU A CA 1
ATOM 1032 C C . GLU A 1 124 ? -6.186 -16.728 -3.947 1.00 61.22 124 GLU A C 1
ATOM 1034 O O . GLU A 1 124 ? -6.136 -15.499 -4.225 1.00 61.22 124 GLU A O 1
#

Foldseek 3Di:
DAPAFLAQFKAWAPPDPDDDDDDPVPPRSQPPRHHPHHDPAQKDWDDDPQKIKIKHWQVVQRKIFGAGPVEQDPGDDHRDIHGDDPPDDPPDDDDTDMDIDMGGDDDPVVVCVVCVVVNVVSPD

Radius of gyration: 15.36 Å; chains: 1; bounding box: 32×36×44 Å